Protein AF-A0A365XXY4-F1 (afdb_monomer)

Organism: NCBI:txid2259036

Secondary structure (DSSP, 8-state):
-PPP-----PPPPPPPHHHHHHHHHTTPBPP-PPPSSSPPHHHHHHHHHHHTT-EEEEEEE-SS-EEEEEE-TTS-EEEEEE-TT--EEEEEEEE-GGGS-HHHHHHHHHH-SSGGG-EEEEEEE-TT--BPEEETTEEE-SS-EEEEEEE-TTS-EEEEEEETT--EEEEEE--

Solvent-accessible surface area (backbone atoms only — not comparable to full-atom values): 10151 Å² total; per-residue (Å²): 136,86,85,84,82,83,81,81,78,79,77,80,79,71,82,49,74,68,53,56,50,54,59,50,62,75,67,55,43,77,80,48,70,44,82,81,77,70,64,53,69,60,36,56,51,46,45,46,73,77,45,70,69,52,42,82,75,42,77,48,51,53,64,52,33,38,33,40,38,28,27,42,82,86,72,44,61,35,34,40,35,17,41,74,83,35,46,62,38,30,35,38,30,80,49,51,68,84,74,46,35,71,62,28,43,57,50,48,63,74,69,32,90,57,58,89,77,32,53,26,38,35,37,46,56,32,88,90,43,56,56,50,46,73,59,88,87,44,76,47,76,85,58,51,32,36,38,39,40,38,42,49,92,88,64,51,50,31,30,32,36,29,40,78,90,19,53,73,41,88,66,43,66,62,128

Foldseek 3Di:
DDDDDDDDDDDDPPDDPVRVLVVLLVVADEQDFADDFDADPLLVVVCCVVQVPWPPWDWGHDRFWTKTWTQGPVRFTKIWTAGNVSDTFWMKGWDALVVADPLLNVVCVVFADWQRPKTKMWIGGDSVDRYWDADLNDTDGDDTWMWTWGAGPVRFTFIWIAHNVGDIDTDGGRD

Nearest PDB structures (foldseek):
  3u1w-assembly2_C  TM=7.656E-01  e=6.057E-06  Parabacteroides distasonis ATCC 850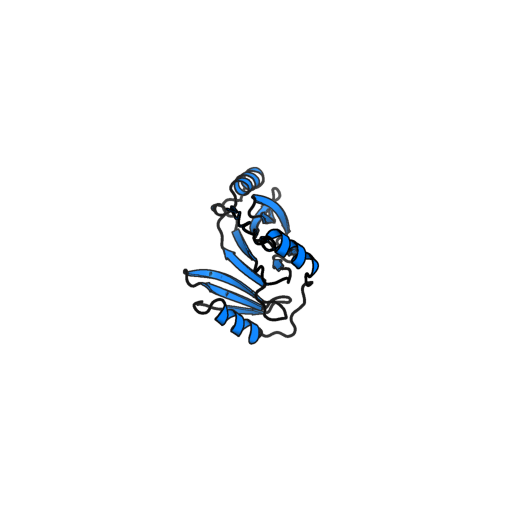3
  4fma-assembly4_D  TM=3.757E-01  e=6.196E+00  Escherichia coli
  8qjd-assembly1_A  TM=2.352E-01  e=9.900E-01  Salmonella bongori N268-08

Sequence (175 aa):
MFIAISAVRAQDPGPTKKEIRKERHAEKKSLRALNGKDVSYQSKQRFAENFGNATDVKWERTAYFDQAAFINKDGKPMTAYYDDQSNLVGTTSPASFTDLPAAAQRNIERHFKNYKDATVVFFDDNEFNQTNMIIYGEEFEDEDNYFVELRDDNGKPIVLRVTLEGEVTYFADIK

pLDDT: mean 87.59, std 15.9, range [36.09, 98.62]

Structure (mmCIF, N/CA/C/O backbone):
data_AF-A0A365XXY4-F1
#
_entry.id   AF-A0A365XXY4-F1
#
loop_
_atom_site.group_PDB
_atom_site.id
_atom_site.type_symbol
_atom_site.label_atom_id
_atom_site.label_alt_id
_atom_site.label_comp_id
_atom_site.label_asym_id
_atom_site.label_entity_id
_atom_site.label_seq_id
_atom_site.pdbx_PDB_ins_code
_atom_site.Cartn_x
_atom_site.Cartn_y
_atom_site.Cartn_z
_atom_site.occupancy
_atom_site.B_iso_or_equiv
_atom_site.auth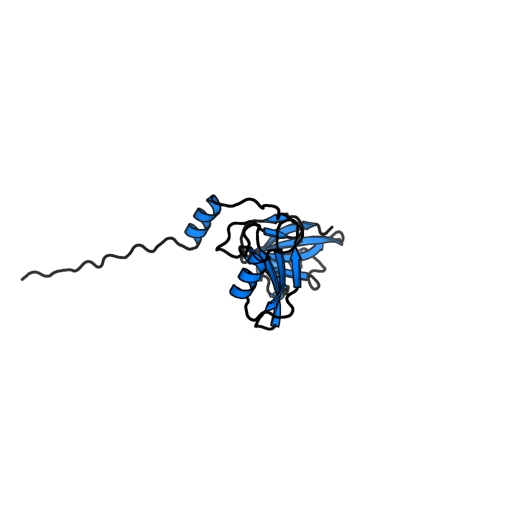_seq_id
_atom_site.auth_comp_id
_atom_site.auth_asym_id
_atom_site.auth_atom_id
_atom_site.pdbx_PDB_model_num
ATOM 1 N N . MET A 1 1 ? -47.335 9.213 -51.896 1.00 45.03 1 MET A N 1
ATOM 2 C CA . MET A 1 1 ? -46.093 9.902 -51.488 1.00 45.03 1 MET A CA 1
ATOM 3 C C . MET A 1 1 ? -45.658 9.259 -50.179 1.00 45.03 1 MET A C 1
ATOM 5 O O . MET A 1 1 ? -46.406 9.340 -49.216 1.00 45.03 1 MET A O 1
ATOM 9 N N . PHE A 1 2 ? -44.588 8.462 -50.199 1.00 36.09 2 PHE A N 1
ATOM 10 C CA . PHE A 1 2 ? -44.196 7.588 -49.085 1.00 36.09 2 PHE A CA 1
ATOM 11 C C . PHE A 1 2 ? -43.462 8.374 -47.989 1.00 36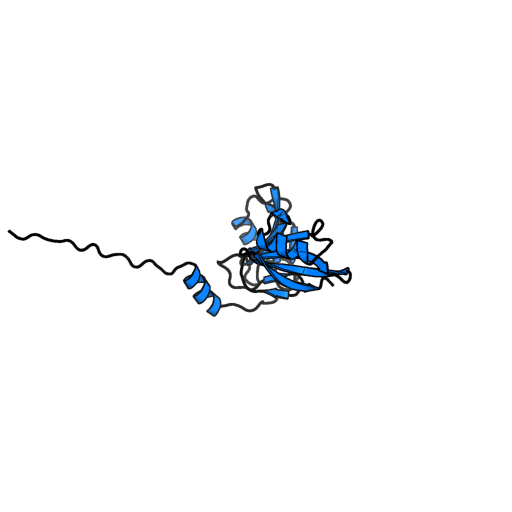.09 2 PHE A C 1
ATOM 13 O O . PHE A 1 2 ? -42.545 9.133 -48.291 1.00 36.09 2 PHE A O 1
ATOM 20 N N . ILE A 1 3 ? -43.860 8.168 -46.731 1.00 37.59 3 ILE A N 1
ATOM 21 C CA . ILE A 1 3 ? -43.140 8.632 -45.538 1.00 37.59 3 ILE A CA 1
ATOM 22 C C . ILE A 1 3 ? -42.121 7.545 -45.180 1.00 37.59 3 ILE A C 1
ATOM 24 O O . ILE A 1 3 ? -42.506 6.413 -44.896 1.00 37.59 3 ILE A O 1
ATOM 28 N N . ALA A 1 4 ? -40.831 7.876 -45.214 1.00 40.72 4 ALA A N 1
ATOM 29 C CA . ALA A 1 4 ? -39.767 7.008 -44.723 1.00 40.72 4 ALA A CA 1
ATOM 30 C C . ALA A 1 4 ? -39.506 7.311 -43.239 1.00 40.72 4 ALA A C 1
ATOM 32 O O . ALA A 1 4 ? -39.167 8.439 -42.887 1.00 40.72 4 ALA A O 1
ATOM 33 N N . ILE A 1 5 ? -39.662 6.305 -42.377 1.00 43.75 5 ILE A N 1
ATOM 34 C CA . ILE A 1 5 ? -39.224 6.345 -40.977 1.00 43.75 5 ILE A CA 1
ATOM 35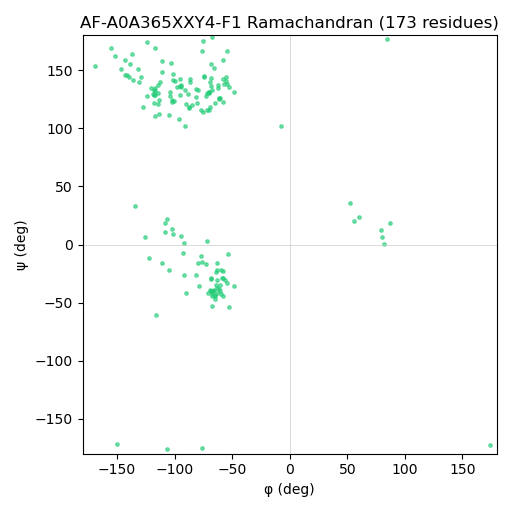 C C . ILE A 1 5 ? -37.853 5.668 -40.928 1.00 43.75 5 ILE A C 1
ATOM 37 O O . ILE A 1 5 ? -37.748 4.453 -41.087 1.00 43.75 5 ILE A O 1
ATOM 41 N N . SER A 1 6 ? -36.798 6.457 -40.738 1.00 44.34 6 SER A N 1
ATOM 42 C CA . SER A 1 6 ? -35.449 5.943 -40.496 1.00 44.34 6 SER A CA 1
ATOM 43 C C . SER A 1 6 ? -35.352 5.428 -39.060 1.00 44.34 6 SER A C 1
ATOM 45 O O . SER A 1 6 ? -35.434 6.206 -38.111 1.00 44.34 6 SER A O 1
ATOM 47 N N . ALA A 1 7 ? -35.168 4.119 -38.895 1.00 45.66 7 ALA A N 1
ATOM 48 C CA . ALA A 1 7 ? -34.851 3.514 -37.608 1.00 45.66 7 ALA A CA 1
ATOM 49 C C . ALA A 1 7 ? -33.366 3.743 -37.278 1.00 45.66 7 ALA A C 1
ATOM 51 O O . ALA A 1 7 ? -32.478 3.246 -37.972 1.00 45.66 7 ALA A O 1
ATOM 52 N N . VAL A 1 8 ? -33.098 4.494 -36.209 1.00 47.00 8 VAL A N 1
ATOM 53 C CA . VAL A 1 8 ? -31.772 4.586 -35.587 1.00 47.00 8 VAL A CA 1
ATOM 54 C C . VAL A 1 8 ? -31.482 3.246 -34.908 1.00 47.00 8 VAL A C 1
ATOM 56 O O . VAL A 1 8 ? -32.188 2.852 -33.982 1.00 47.00 8 VAL A O 1
ATOM 59 N N . ARG A 1 9 ? -30.457 2.524 -35.372 1.00 50.56 9 ARG A N 1
ATOM 60 C CA . ARG A 1 9 ? -29.911 1.362 -34.655 1.00 50.56 9 ARG A CA 1
ATOM 61 C C . ARG A 1 9 ? -29.147 1.871 -33.433 1.00 50.56 9 ARG A C 1
ATOM 63 O O . ARG A 1 9 ? -28.142 2.559 -33.591 1.00 50.56 9 ARG A O 1
ATOM 70 N N . ALA A 1 10 ? -29.621 1.526 -32.239 1.00 51.38 10 ALA A N 1
ATOM 71 C CA . ALA A 1 10 ? -28.839 1.649 -31.017 1.00 51.38 10 ALA A CA 1
ATOM 72 C C . ALA A 1 10 ? -27.586 0.765 -31.144 1.00 51.38 10 ALA A C 1
ATOM 74 O O . ALA A 1 10 ? -27.692 -0.413 -31.488 1.00 51.38 10 ALA A O 1
ATOM 75 N N . GLN A 1 11 ? -26.409 1.354 -30.936 1.00 52.03 11 GLN A N 1
ATOM 76 C CA . GLN A 1 11 ? -25.168 0.604 -30.768 1.00 52.03 11 GLN A CA 1
ATOM 77 C C . GLN A 1 11 ? -25.224 -0.109 -29.417 1.00 52.03 11 GLN A C 1
ATOM 79 O O . GLN A 1 11 ? -25.573 0.513 -28.413 1.00 52.03 11 GLN A O 1
ATOM 84 N N . ASP A 1 12 ? -24.905 -1.401 -29.418 1.00 52.62 12 ASP A N 1
ATOM 85 C CA . ASP A 1 12 ? -24.780 -2.202 -28.203 1.00 52.62 12 ASP A CA 1
ATOM 86 C C . ASP A 1 12 ? -23.724 -1.550 -27.292 1.00 52.62 12 ASP A C 1
ATOM 88 O O . ASP A 1 12 ? -22.595 -1.325 -27.751 1.00 52.62 12 ASP A O 1
ATOM 92 N N . PRO A 1 13 ? -24.052 -1.179 -26.042 1.00 54.72 13 PRO A N 1
ATOM 93 C CA . PRO A 1 13 ? -23.040 -0.713 -25.113 1.00 54.72 13 PRO A CA 1
ATOM 94 C C . PRO A 1 13 ? -22.097 -1.886 -24.839 1.00 54.72 13 PRO A C 1
ATOM 96 O O . PRO A 1 13 ? -22.531 -2.956 -24.421 1.00 54.72 13 PRO A O 1
ATOM 99 N N . GLY A 1 14 ? -20.806 -1.696 -25.118 1.00 57.41 14 GLY A N 1
ATOM 100 C CA . GLY A 1 14 ? -19.780 -2.688 -24.801 1.00 57.41 14 GLY A CA 1
ATOM 101 C C . GLY A 1 14 ? -19.803 -3.098 -23.319 1.00 57.41 14 GLY A C 1
ATOM 102 O O . GLY A 1 14 ? -20.438 -2.429 -22.498 1.00 57.41 14 GLY A O 1
ATOM 103 N N . PRO A 1 15 ? -19.100 -4.185 -22.962 1.00 60.47 15 PRO A N 1
ATOM 104 C CA . PRO A 1 15 ? -19.163 -4.769 -21.627 1.00 60.47 15 PRO A CA 1
ATOM 105 C C . PRO A 1 15 ? -18.841 -3.739 -20.540 1.00 60.47 15 PRO A C 1
ATOM 107 O O . PRO A 1 15 ? -17.930 -2.914 -20.669 1.00 60.47 15 PRO A O 1
ATOM 110 N N . THR A 1 16 ? -19.604 -3.775 -19.452 1.00 67.88 16 THR A N 1
ATOM 111 C CA . THR A 1 16 ? -19.430 -2.852 -18.326 1.00 67.88 16 THR A CA 1
ATOM 112 C C . THR A 1 16 ? -18.116 -3.131 -17.589 1.00 67.88 16 THR A C 1
ATOM 114 O O . THR A 1 16 ? -17.636 -4.262 -17.565 1.00 67.88 16 THR A O 1
ATOM 117 N N . LYS A 1 17 ? -17.545 -2.136 -16.888 1.00 61.97 17 LYS A N 1
ATOM 118 C CA . LYS A 1 17 ? -16.345 -2.336 -16.038 1.00 61.97 17 LYS A CA 1
ATOM 119 C C . LYS A 1 17 ? -16.473 -3.549 -15.104 1.00 61.97 17 LYS A C 1
ATOM 121 O O . LYS A 1 17 ? -15.491 -4.247 -14.871 1.00 61.97 17 LYS A O 1
ATOM 126 N N . LYS A 1 18 ? -17.682 -3.807 -14.593 1.00 60.53 18 LYS A N 1
ATOM 127 C CA . LYS A 1 18 ? -17.985 -4.935 -13.706 1.00 60.53 18 LYS A CA 1
ATOM 128 C C . LYS A 1 18 ? -17.920 -6.284 -14.431 1.00 60.53 18 LYS A C 1
ATOM 130 O O . LYS A 1 18 ? -17.405 -7.243 -13.868 1.00 60.53 18 LYS A O 1
ATOM 135 N N . GLU A 1 19 ? -18.395 -6.357 -15.671 1.00 62.38 19 GLU A N 1
ATOM 136 C CA . GLU A 1 19 ? -18.319 -7.566 -16.504 1.00 62.38 19 GLU A CA 1
ATOM 137 C C . GLU A 1 19 ? -16.884 -7.842 -16.959 1.00 62.38 19 GLU A C 1
ATOM 139 O O . GLU A 1 19 ? -16.412 -8.964 -16.810 1.00 62.38 19 GLU A O 1
ATOM 144 N N . ILE A 1 20 ? -16.141 -6.804 -17.358 1.00 62.47 20 ILE A N 1
ATOM 145 C CA . ILE A 1 20 ? -14.715 -6.922 -17.702 1.00 62.47 20 ILE A CA 1
ATOM 146 C C . ILE A 1 20 ? -13.891 -7.350 -16.469 1.00 62.47 20 ILE A C 1
ATOM 148 O O . ILE A 1 20 ? -12.945 -8.126 -16.588 1.00 62.47 20 ILE A O 1
ATOM 152 N N . ARG A 1 21 ? -14.223 -6.871 -15.258 1.00 62.12 21 ARG A N 1
ATOM 153 C CA . ARG A 1 21 ? -13.603 -7.353 -14.005 1.00 62.12 21 ARG A CA 1
ATOM 154 C C . ARG A 1 21 ? -13.938 -8.827 -13.741 1.00 62.12 21 ARG A C 1
ATOM 156 O O . ARG A 1 21 ? -13.038 -9.594 -13.426 1.00 62.12 21 ARG A O 1
ATOM 163 N N . LYS A 1 22 ? -15.195 -9.245 -13.927 1.00 58.94 22 LYS A N 1
ATOM 164 C CA . LYS A 1 22 ? -15.638 -10.629 -13.686 1.00 58.94 22 LYS A CA 1
ATOM 165 C C . LYS A 1 22 ? -15.026 -11.641 -14.661 1.00 58.94 22 LYS A C 1
ATOM 167 O O . LYS A 1 22 ? -14.662 -12.730 -14.237 1.00 58.94 22 LYS A O 1
ATOM 172 N N . GLU A 1 23 ? -14.907 -11.302 -15.942 1.00 59.62 23 GLU A N 1
ATOM 173 C CA . GLU A 1 23 ? -14.259 -12.177 -16.931 1.00 59.62 23 GLU A CA 1
ATOM 174 C C . GLU A 1 23 ? -12.752 -12.296 -16.674 1.00 59.62 23 GLU A C 1
ATOM 176 O O . GLU A 1 23 ? -12.215 -13.399 -16.702 1.00 59.62 23 GLU A O 1
ATOM 181 N N . ARG A 1 24 ? -12.078 -11.197 -16.307 1.00 59.72 24 ARG A N 1
ATOM 182 C CA . ARG A 1 24 ? -10.652 -11.223 -15.931 1.00 59.72 24 ARG A CA 1
ATOM 183 C C . ARG A 1 24 ? -10.384 -11.954 -14.616 1.00 59.72 24 ARG A C 1
ATOM 185 O O . ARG A 1 24 ? -9.327 -12.560 -14.481 1.00 59.72 24 ARG A O 1
ATOM 192 N N . HIS A 1 25 ? -11.344 -11.954 -13.687 1.00 57.75 25 HIS A N 1
ATOM 193 C CA . HIS A 1 25 ? -11.281 -12.735 -12.445 1.00 57.75 25 HIS A CA 1
ATOM 194 C C . HIS A 1 25 ? -11.144 -14.246 -12.720 1.00 57.75 25 HIS A C 1
ATOM 196 O O . HIS A 1 25 ? -10.493 -14.955 -11.960 1.00 57.75 25 HIS A O 1
ATOM 202 N N . ALA A 1 26 ? -11.659 -14.735 -13.855 1.00 56.22 26 ALA A N 1
ATOM 203 C CA . ALA A 1 26 ? -11.533 -16.139 -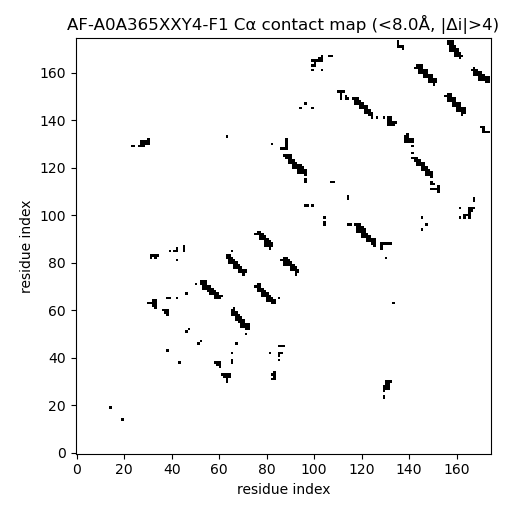14.247 1.00 56.22 26 ALA A CA 1
ATOM 204 C C . ALA A 1 26 ? -10.139 -16.527 -14.794 1.00 56.22 26 ALA A C 1
ATOM 206 O O . ALA A 1 26 ? -9.836 -17.716 -14.870 1.00 56.22 26 ALA A O 1
ATOM 207 N N . GLU A 1 27 ? -9.285 -15.559 -15.150 1.00 57.75 27 GLU A N 1
ATOM 208 C CA . GLU A 1 27 ? -7.948 -15.778 -15.738 1.00 57.75 27 GLU A CA 1
ATOM 209 C C . GLU A 1 27 ? -6.793 -15.439 -14.773 1.00 57.75 27 GLU A C 1
ATOM 211 O O . GLU A 1 27 ? -5.650 -15.247 -15.193 1.00 57.75 27 GLU A O 1
ATOM 216 N N . LYS A 1 28 ? -7.079 -15.361 -13.468 1.00 66.12 28 LYS A N 1
ATOM 217 C CA . LYS A 1 28 ? -6.122 -14.937 -12.437 1.00 66.12 28 LYS A CA 1
ATOM 218 C C . LYS A 1 28 ? -4.862 -15.795 -12.374 1.00 66.12 28 LYS A C 1
ATOM 220 O O . LYS A 1 28 ? -4.899 -17.024 -12.497 1.00 66.12 28 LYS A O 1
ATOM 225 N N . LYS A 1 29 ? -3.731 -15.133 -12.117 1.00 68.56 29 LYS A N 1
ATOM 226 C CA . LYS A 1 29 ? -2.432 -15.783 -11.935 1.00 68.56 29 LYS A CA 1
ATOM 227 C C . LYS A 1 29 ? -2.097 -15.844 -10.451 1.00 68.56 29 LYS A C 1
ATOM 229 O O . LYS A 1 29 ? -2.019 -14.822 -9.781 1.00 68.56 29 LYS A O 1
ATOM 234 N N . SER A 1 30 ? -1.840 -17.055 -9.962 1.00 69.88 30 SER A N 1
ATOM 235 C CA . SER A 1 30 ? -1.260 -17.271 -8.634 1.00 69.88 30 SER A CA 1
ATOM 236 C C . SER A 1 30 ? 0.059 -16.509 -8.489 1.00 69.88 30 SER A C 1
ATOM 238 O O . SER A 1 30 ? 0.847 -16.496 -9.443 1.00 69.88 30 SER A O 1
ATOM 240 N N . LEU A 1 31 ? 0.340 -15.986 -7.292 1.00 83.31 31 LEU A N 1
ATOM 241 C CA . LEU A 1 31 ? 1.631 -15.386 -6.951 1.00 83.31 31 LEU A CA 1
ATOM 242 C C . LEU A 1 31 ? 2.805 -16.289 -7.356 1.00 83.31 31 LEU A C 1
ATOM 244 O O . LEU A 1 31 ? 2.837 -17.488 -7.064 1.00 83.31 31 LEU A O 1
ATOM 248 N N . ARG A 1 32 ? 3.794 -15.699 -8.031 1.00 87.44 32 ARG A N 1
ATOM 249 C CA . ARG A 1 32 ? 5.028 -16.373 -8.446 1.00 87.44 32 ARG A CA 1
ATOM 250 C C . ARG A 1 32 ? 6.218 -15.726 -7.767 1.00 87.44 32 ARG A C 1
ATOM 252 O O . ARG A 1 32 ? 6.333 -14.507 -7.727 1.00 87.44 32 ARG A O 1
ATOM 259 N N . ALA A 1 33 ? 7.112 -16.555 -7.241 1.00 90.69 33 ALA A N 1
ATOM 260 C CA . ALA A 1 33 ? 8.339 -16.061 -6.640 1.00 90.69 33 ALA A CA 1
ATOM 261 C C . ALA A 1 33 ? 9.279 -15.488 -7.711 1.00 90.69 33 ALA A C 1
ATOM 263 O O . ALA A 1 33 ? 9.445 -16.073 -8.787 1.00 90.69 33 ALA A O 1
ATOM 264 N N . LEU A 1 34 ? 9.936 -14.373 -7.396 1.00 91.88 34 LEU A N 1
ATOM 265 C CA . LEU A 1 34 ? 10.975 -13.803 -8.245 1.00 91.88 34 LEU A CA 1
ATOM 266 C C . LEU A 1 34 ? 12.250 -14.635 -8.127 1.00 91.88 34 LEU A C 1
ATOM 268 O O . LEU A 1 34 ? 12.620 -15.125 -7.059 1.00 91.88 34 LEU A O 1
ATOM 272 N N . ASN A 1 35 ? 12.967 -14.743 -9.242 1.00 87.75 35 ASN A N 1
ATOM 273 C CA . ASN A 1 35 ? 14.260 -15.410 -9.289 1.00 87.75 35 ASN A CA 1
ATOM 274 C C . ASN A 1 35 ? 15.404 -14.401 -9.129 1.00 87.75 35 ASN A C 1
ATOM 276 O O . ASN A 1 35 ? 15.424 -13.353 -9.774 1.00 87.75 35 ASN A O 1
ATOM 280 N N . GLY A 1 36 ? 16.412 -14.756 -8.329 1.00 90.31 36 GLY A N 1
ATOM 281 C CA . GLY A 1 36 ? 17.602 -13.928 -8.102 1.00 90.31 36 GLY A CA 1
ATOM 282 C C . GLY A 1 36 ? 17.421 -12.870 -7.009 1.00 90.31 36 GLY A C 1
ATOM 283 O O . GLY A 1 36 ? 16.356 -12.746 -6.416 1.00 90.31 36 GLY A O 1
ATOM 284 N N . LYS A 1 37 ? 18.493 -12.123 -6.718 1.00 89.88 37 LYS A N 1
ATOM 285 C CA . LYS A 1 37 ? 18.545 -11.178 -5.584 1.00 89.88 37 LYS A CA 1
ATOM 286 C C . LYS A 1 37 ? 18.426 -9.709 -5.985 1.00 89.88 37 LYS A C 1
ATOM 288 O O . LYS A 1 37 ? 18.048 -8.891 -5.157 1.00 89.88 37 LYS A O 1
ATOM 293 N N . ASP A 1 38 ? 18.733 -9.384 -7.236 1.00 95.19 38 ASP A N 1
ATOM 294 C CA . ASP A 1 38 ? 18.804 -8.003 -7.708 1.00 95.19 38 ASP A CA 1
ATOM 295 C C . ASP A 1 38 ? 17.523 -7.595 -8.419 1.00 95.19 38 ASP A C 1
ATOM 297 O O . ASP A 1 38 ? 17.049 -8.321 -9.284 1.00 95.19 38 ASP A O 1
ATOM 301 N N . VAL A 1 39 ? 17.015 -6.401 -8.123 1.00 96.31 39 VAL A N 1
ATOM 302 C CA . VAL A 1 39 ? 15.841 -5.830 -8.798 1.00 96.31 39 VAL A CA 1
ATOM 303 C C . VAL A 1 39 ? 16.004 -5.830 -10.319 1.00 96.31 39 VAL A C 1
ATOM 305 O O . VAL A 1 39 ? 17.041 -5.415 -10.849 1.00 96.31 39 VAL A O 1
ATOM 308 N N . SER A 1 40 ? 14.942 -6.238 -11.017 1.00 97.19 40 SER A N 1
ATOM 309 C CA . SER A 1 40 ? 14.904 -6.385 -12.468 1.00 97.19 40 SER A CA 1
ATOM 310 C C . SER A 1 40 ? 15.134 -5.042 -13.154 1.00 97.19 40 SER A C 1
ATOM 312 O O . SER A 1 40 ? 14.565 -4.013 -12.777 1.00 97.19 40 SER A O 1
ATOM 314 N N . TYR A 1 41 ? 15.948 -5.047 -14.209 1.00 97.44 41 TYR A N 1
ATOM 315 C CA . TYR A 1 41 ? 16.124 -3.868 -15.052 1.00 97.44 41 TYR A CA 1
ATOM 316 C C . TYR A 1 41 ? 14.797 -3.457 -15.706 1.00 97.44 41 TYR A C 1
ATOM 318 O O . TYR A 1 41 ? 14.479 -2.272 -15.770 1.00 97.44 41 TYR A O 1
ATOM 326 N N . GLN A 1 42 ? 13.989 -4.437 -16.110 1.00 98.00 42 GLN A N 1
ATOM 327 C CA . GLN A 1 42 ? 12.681 -4.230 -16.715 1.00 98.00 42 GLN A CA 1
ATOM 328 C C . GLN A 1 42 ? 11.716 -3.552 -15.734 1.00 98.00 42 GLN A C 1
ATOM 330 O O . GLN A 1 42 ? 11.050 -2.597 -16.124 1.00 98.00 42 GLN A O 1
ATOM 335 N N . SER A 1 43 ? 11.707 -3.946 -14.454 1.00 98.06 43 SER A N 1
ATOM 336 C CA . SER A 1 43 ? 10.899 -3.275 -13.418 1.00 98.06 43 SER A CA 1
ATOM 337 C C . SER A 1 43 ? 11.296 -1.801 -13.273 1.00 98.06 43 SER A C 1
ATOM 339 O O . SER A 1 43 ? 10.436 -0.928 -13.187 1.00 98.06 43 SER A O 1
ATOM 341 N N . LYS A 1 44 ? 12.599 -1.486 -13.342 1.00 98.00 44 LYS A N 1
ATOM 342 C CA . LYS A 1 44 ? 13.088 -0.094 -13.311 1.00 98.00 44 LYS A CA 1
ATOM 343 C C . LYS A 1 44 ? 12.660 0.712 -14.540 1.00 98.00 44 LYS A C 1
ATOM 345 O O . LYS A 1 44 ? 12.321 1.885 -14.400 1.00 98.00 44 LYS A O 1
ATOM 350 N N . GLN A 1 45 ? 12.666 0.105 -15.729 1.00 97.94 45 GLN A N 1
ATOM 351 C CA . GLN A 1 45 ? 12.179 0.757 -16.949 1.00 97.94 45 GLN A CA 1
ATOM 352 C C . GLN A 1 45 ? 10.676 1.037 -16.869 1.00 97.94 45 GLN A C 1
ATOM 354 O O . GLN A 1 45 ? 10.258 2.165 -17.113 1.00 97.94 45 GLN A O 1
ATOM 359 N N . ARG A 1 46 ? 9.882 0.046 -16.447 1.00 97.62 46 ARG A N 1
ATOM 360 C CA . ARG A 1 46 ? 8.434 0.196 -16.248 1.00 97.62 46 ARG A CA 1
ATOM 361 C C . ARG A 1 46 ? 8.110 1.276 -15.229 1.00 97.62 46 ARG A C 1
ATOM 363 O O . ARG A 1 46 ? 7.283 2.137 -15.499 1.00 97.62 46 ARG A O 1
ATOM 370 N N . PHE A 1 47 ? 8.850 1.323 -14.129 1.00 98.19 47 PHE A N 1
ATOM 371 C CA . PHE A 1 47 ? 8.727 2.406 -13.164 1.00 98.19 47 PHE A CA 1
ATOM 372 C C . PHE A 1 47 ? 8.980 3.784 -13.772 1.00 98.19 47 PHE A C 1
ATOM 374 O O . PHE A 1 47 ? 8.208 4.702 -13.516 1.00 98.19 47 PHE A O 1
ATOM 381 N N . ALA A 1 48 ? 10.018 3.948 -14.594 1.00 96.81 48 ALA A N 1
ATOM 382 C CA . ALA A 1 48 ? 10.276 5.225 -15.256 1.00 96.81 48 ALA A CA 1
ATOM 383 C C .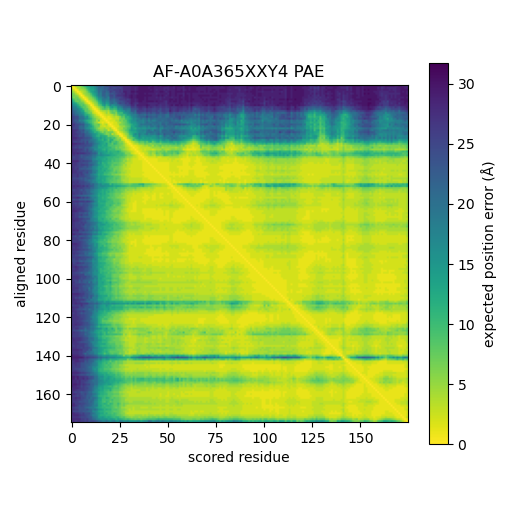 ALA A 1 48 ? 9.150 5.611 -16.237 1.00 96.81 48 ALA A C 1
ATOM 385 O O . ALA A 1 48 ? 8.818 6.789 -16.350 1.00 96.81 48 ALA A O 1
ATOM 386 N N . GLU A 1 49 ? 8.531 4.634 -16.907 1.00 96.19 49 GLU A N 1
ATOM 387 C CA . GLU A 1 49 ? 7.353 4.851 -17.759 1.00 96.19 49 GLU A CA 1
ATOM 388 C C . GLU A 1 49 ? 6.115 5.253 -16.940 1.00 96.19 49 GLU A C 1
ATOM 390 O O . GLU A 1 49 ? 5.381 6.160 -17.329 1.00 96.19 49 GLU A O 1
ATOM 395 N N . ASN A 1 50 ? 5.884 4.598 -15.799 1.00 95.31 50 ASN A N 1
ATOM 396 C CA . ASN A 1 50 ? 4.705 4.817 -14.961 1.00 95.31 50 ASN A CA 1
ATOM 397 C C . ASN A 1 50 ? 4.814 6.086 -14.096 1.00 95.31 50 ASN A C 1
ATOM 399 O O . ASN A 1 50 ? 3.822 6.783 -13.886 1.00 95.31 50 ASN A O 1
ATOM 403 N N . PHE A 1 51 ? 6.017 6.407 -13.616 1.00 96.12 51 PHE A N 1
ATOM 404 C CA . PHE A 1 51 ? 6.263 7.402 -12.569 1.00 96.12 51 PHE A CA 1
ATOM 405 C C . PHE A 1 51 ? 7.431 8.344 -12.901 1.00 96.12 51 PHE A C 1
ATOM 407 O O . PHE A 1 51 ? 8.121 8.793 -11.995 1.00 96.12 51 PHE A O 1
ATOM 414 N N . GLY A 1 52 ? 7.670 8.680 -14.174 1.00 89.94 52 GLY A N 1
ATOM 415 C CA . GLY A 1 52 ? 8.885 9.367 -14.663 1.00 89.94 52 GLY A CA 1
ATOM 416 C C . GLY A 1 52 ? 9.323 10.689 -13.999 1.00 89.94 52 GLY A C 1
ATOM 417 O O . GLY A 1 52 ? 10.428 11.146 -14.269 1.00 89.94 52 GLY A O 1
ATOM 418 N N . ASN A 1 53 ? 8.514 11.281 -13.112 1.00 91.00 53 ASN A N 1
ATOM 419 C CA . ASN A 1 53 ? 8.860 12.460 -12.299 1.00 91.00 53 ASN A CA 1
ATOM 420 C C . ASN A 1 53 ? 9.082 12.140 -10.805 1.00 91.00 53 ASN A C 1
ATOM 422 O O . ASN A 1 53 ? 9.124 13.054 -9.984 1.00 91.00 53 ASN A O 1
ATOM 426 N N . ALA A 1 54 ? 9.160 10.864 -10.432 1.00 96.56 54 ALA A N 1
ATOM 427 C CA . ALA A 1 54 ? 9.389 10.437 -9.061 1.00 96.56 54 ALA A CA 1
ATOM 428 C C . ALA A 1 54 ? 10.802 10.788 -8.577 1.00 96.56 54 ALA A C 1
ATOM 430 O O . ALA A 1 54 ? 11.779 10.673 -9.321 1.00 96.56 54 ALA A O 1
ATOM 431 N N . THR A 1 55 ? 10.915 11.156 -7.303 1.00 97.06 55 THR A N 1
ATOM 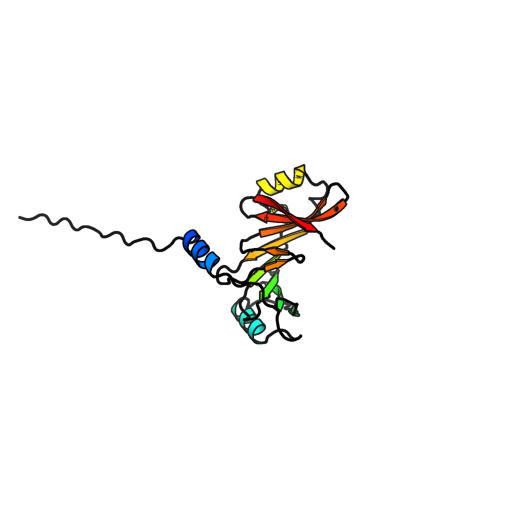432 C CA . THR A 1 55 ? 12.195 11.420 -6.632 1.00 97.06 55 THR A CA 1
ATOM 433 C C . THR A 1 55 ? 12.423 10.437 -5.487 1.00 97.06 55 THR A C 1
ATOM 435 O O . THR A 1 55 ? 11.529 9.677 -5.113 1.00 97.06 55 THR A O 1
ATOM 438 N N . ASP A 1 56 ? 13.644 10.423 -4.946 1.00 97.50 56 ASP A N 1
ATOM 439 C CA . ASP A 1 56 ? 14.042 9.595 -3.796 1.00 97.50 56 ASP A CA 1
ATOM 440 C C . ASP A 1 56 ? 13.729 8.099 -3.946 1.00 97.50 56 ASP A C 1
ATOM 442 O O . ASP A 1 56 ? 13.396 7.411 -2.981 1.00 97.50 56 ASP A O 1
ATOM 446 N N . VAL A 1 57 ? 13.857 7.591 -5.175 1.00 98.19 57 VAL A N 1
ATOM 447 C CA . VAL A 1 57 ? 13.518 6.211 -5.517 1.00 98.19 57 VAL A CA 1
ATOM 448 C C . VAL A 1 57 ? 14.509 5.241 -4.874 1.00 98.19 57 VAL A C 1
ATOM 450 O O . VAL A 1 57 ? 15.703 5.239 -5.188 1.00 98.19 57 VAL A O 1
ATOM 453 N N . LYS A 1 58 ? 14.001 4.374 -4.002 1.00 98.44 58 LYS A N 1
ATOM 454 C CA . LYS A 1 58 ? 14.726 3.284 -3.349 1.00 98.44 58 LYS A CA 1
ATOM 455 C C . LYS A 1 58 ? 14.111 1.962 -3.767 1.00 98.44 58 LYS A C 1
ATOM 457 O O . LYS A 1 58 ? 12.897 1.800 -3.737 1.00 98.44 58 LYS A O 1
ATOM 462 N N . TRP A 1 59 ? 14.968 1.029 -4.150 1.00 98.38 59 TRP A N 1
ATOM 463 C CA . TRP A 1 59 ? 14.562 -0.255 -4.696 1.00 98.38 59 TRP A CA 1
ATOM 464 C C . TRP A 1 59 ? 14.913 -1.392 -3.750 1.00 98.38 59 TRP A C 1
ATOM 466 O O . TRP A 1 59 ? 16.016 -1.428 -3.207 1.00 98.38 59 TRP A O 1
ATOM 476 N N . GLU A 1 60 ? 14.005 -2.350 -3.641 1.00 97.62 60 GLU A N 1
ATOM 477 C CA . GLU A 1 60 ? 14.201 -3.603 -2.923 1.00 97.62 60 GLU A CA 1
ATOM 478 C C . GLU A 1 60 ? 13.581 -4.751 -3.723 1.00 97.62 60 GLU A C 1
ATOM 480 O O . GLU A 1 60 ? 12.550 -4.583 -4.372 1.00 97.62 60 GLU A O 1
ATOM 485 N N . ARG A 1 61 ? 14.214 -5.926 -3.690 1.00 97.38 61 ARG A N 1
ATOM 486 C CA . ARG A 1 61 ? 13.606 -7.168 -4.170 1.00 97.38 61 ARG A CA 1
ATOM 487 C C . ARG A 1 61 ? 13.178 -8.004 -2.976 1.00 97.38 61 ARG A C 1
ATOM 489 O O . ARG A 1 61 ? 13.995 -8.321 -2.115 1.00 97.38 61 ARG A O 1
ATOM 496 N N . THR A 1 62 ? 11.922 -8.424 -2.986 1.00 95.06 62 THR A N 1
ATOM 497 C CA . THR A 1 62 ? 11.360 -9.386 -2.034 1.00 95.06 62 THR A CA 1
ATOM 498 C C . THR A 1 62 ? 11.143 -10.743 -2.707 1.00 95.06 62 THR A C 1
ATOM 500 O O . THR A 1 62 ? 11.496 -10.935 -3.870 1.00 95.06 62 THR A O 1
ATOM 503 N N . ALA A 1 63 ? 10.554 -11.701 -1.985 1.00 94.31 63 ALA A N 1
ATOM 504 C CA . ALA A 1 63 ? 10.239 -13.015 -2.541 1.00 94.31 63 ALA A CA 1
ATOM 505 C C . ALA A 1 63 ? 9.277 -12.944 -3.741 1.00 94.31 63 ALA A C 1
ATOM 507 O O . ALA A 1 63 ? 9.421 -13.739 -4.664 1.00 94.31 63 ALA A O 1
ATOM 508 N N . TYR A 1 64 ? 8.329 -12.001 -3.734 1.00 95.06 64 TYR A N 1
ATOM 509 C CA . TYR A 1 64 ? 7.224 -11.952 -4.701 1.00 95.06 64 TYR A CA 1
ATOM 510 C C . TYR A 1 64 ? 7.138 -10.658 -5.502 1.00 95.06 64 TYR A C 1
ATOM 512 O O . TYR A 1 64 ? 6.434 -10.636 -6.504 1.00 95.06 64 TYR A O 1
ATOM 520 N N . PHE A 1 65 ? 7.881 -9.615 -5.116 1.00 97.06 65 PHE A N 1
ATOM 521 C CA . PHE A 1 65 ? 7.845 -8.338 -5.824 1.00 97.06 65 PHE A CA 1
ATOM 522 C C . PHE A 1 65 ? 9.201 -7.648 -5.891 1.00 97.06 65 PHE A C 1
ATOM 524 O O . PHE A 1 65 ? 9.964 -7.653 -4.918 1.00 97.06 65 PHE A O 1
ATOM 531 N N . ASP A 1 66 ? 9.434 -6.958 -7.004 1.00 98.44 66 ASP A N 1
ATOM 532 C CA . ASP A 1 66 ? 10.325 -5.803 -7.034 1.00 98.44 66 ASP A CA 1
ATOM 533 C C . ASP A 1 66 ? 9.551 -4.587 -6.521 1.00 98.44 66 ASP A C 1
ATOM 535 O O . ASP A 1 66 ? 8.467 -4.283 -7.016 1.00 98.44 66 ASP A O 1
ATOM 539 N N . GLN A 1 67 ? 10.100 -3.890 -5.531 1.00 98.25 67 GLN A N 1
ATOM 540 C CA . GLN A 1 67 ? 9.448 -2.773 -4.858 1.00 98.25 67 GLN A CA 1
ATOM 541 C C . GLN A 1 67 ? 10.239 -1.487 -5.060 1.00 98.25 67 GLN A C 1
ATOM 543 O O . GLN A 1 67 ? 11.458 -1.463 -4.871 1.00 98.25 67 GLN A O 1
ATOM 548 N N . ALA A 1 68 ? 9.538 -0.414 -5.415 1.00 98.50 68 ALA A N 1
ATOM 549 C CA . ALA A 1 68 ? 10.098 0.929 -5.494 1.00 98.50 68 ALA A CA 1
ATOM 550 C C . ALA A 1 68 ? 9.398 1.829 -4.484 1.00 98.50 68 ALA A C 1
ATOM 552 O O . ALA A 1 68 ? 8.234 2.155 -4.690 1.00 98.50 68 ALA A O 1
ATOM 553 N N . ALA A 1 69 ? 10.099 2.253 -3.436 1.00 98.62 69 ALA A N 1
ATOM 554 C CA . ALA A 1 69 ? 9.652 3.315 -2.539 1.00 98.62 69 ALA A CA 1
ATOM 555 C C . ALA A 1 69 ? 10.129 4.669 -3.084 1.00 98.62 69 ALA A C 1
ATOM 557 O O . ALA A 1 69 ? 11.306 4.811 -3.413 1.00 98.62 69 ALA A O 1
ATOM 558 N N . PHE A 1 70 ? 9.244 5.653 -3.215 1.00 98.62 70 PHE A N 1
ATOM 559 C CA . PHE A 1 70 ? 9.547 6.930 -3.872 1.00 98.62 70 PHE A CA 1
ATOM 560 C C . PHE A 1 70 ? 8.635 8.063 -3.394 1.00 98.62 70 PHE A C 1
ATOM 562 O O . PHE A 1 70 ? 7.625 7.831 -2.733 1.00 98.62 70 PHE A O 1
ATOM 569 N N . ILE A 1 71 ? 8.980 9.295 -3.768 1.00 98.31 71 ILE A N 1
ATOM 570 C CA . ILE A 1 71 ? 8.104 10.463 -3.657 1.00 98.31 71 ILE A CA 1
ATOM 571 C C . ILE A 1 71 ? 7.499 10.743 -5.033 1.00 98.31 71 ILE A C 1
ATOM 573 O O . ILE A 1 71 ? 8.224 10.898 -6.019 1.00 98.31 71 ILE A O 1
ATOM 577 N N . ASN A 1 72 ? 6.169 10.775 -5.121 1.00 96.06 72 ASN A N 1
ATOM 578 C CA . ASN A 1 72 ? 5.466 11.040 -6.372 1.00 96.06 72 ASN A CA 1
ATOM 579 C C . ASN A 1 72 ? 5.526 12.532 -6.764 1.00 96.06 72 ASN A C 1
ATOM 581 O O . ASN A 1 72 ? 5.999 13.381 -6.008 1.00 96.06 72 ASN A O 1
ATOM 585 N N . LYS A 1 73 ? 4.996 12.875 -7.945 1.00 93.56 73 LYS A N 1
ATOM 586 C CA . LYS A 1 73 ? 4.989 14.258 -8.467 1.00 93.56 73 LYS A CA 1
ATOM 587 C C . LYS A 1 73 ? 4.283 15.280 -7.558 1.00 93.56 73 LYS A C 1
ATOM 589 O O . LYS A 1 73 ? 4.553 16.470 -7.669 1.00 93.56 73 LYS A O 1
ATOM 594 N N . ASP A 1 74 ? 3.379 14.816 -6.695 1.00 93.69 74 ASP A N 1
ATOM 595 C CA . ASP A 1 74 ? 2.599 15.636 -5.765 1.00 93.69 74 ASP A CA 1
ATOM 596 C C . ASP A 1 74 ? 3.264 15.710 -4.375 1.00 93.69 74 ASP A C 1
ATOM 598 O O . ASP A 1 74 ? 2.672 16.223 -3.426 1.00 93.69 74 ASP A O 1
ATOM 602 N N . GLY A 1 75 ? 4.487 15.184 -4.229 1.00 95.81 75 GLY A N 1
ATOM 603 C CA . GLY A 1 75 ? 5.239 15.183 -2.975 1.00 95.81 75 GLY A CA 1
ATOM 604 C C . GLY A 1 75 ? 4.810 14.104 -1.978 1.00 95.81 75 GLY A C 1
ATOM 605 O O . GLY A 1 75 ? 5.210 14.164 -0.816 1.00 95.81 75 GLY A O 1
ATOM 606 N N . LYS A 1 76 ? 3.998 13.122 -2.391 1.00 95.75 76 LYS A N 1
ATOM 607 C CA . LYS A 1 76 ? 3.500 12.061 -1.504 1.00 95.75 76 LYS A CA 1
ATOM 608 C C . LYS A 1 76 ? 4.386 10.813 -1.564 1.00 95.75 76 LYS A C 1
ATOM 610 O O . LYS A 1 76 ? 4.724 10.379 -2.669 1.00 95.75 76 LYS A O 1
ATOM 615 N N . PRO A 1 77 ? 4.731 10.205 -0.415 1.00 98.00 77 PRO A N 1
ATOM 616 C CA . PRO A 1 77 ? 5.433 8.928 -0.390 1.00 98.00 77 PRO A CA 1
ATOM 617 C C . PRO A 1 77 ? 4.536 7.791 -0.894 1.00 98.00 77 PRO A C 1
ATOM 619 O O . PRO A 1 77 ? 3.365 7.707 -0.525 1.00 98.00 77 PRO A O 1
ATOM 622 N N . MET A 1 78 ? 5.099 6.916 -1.723 1.00 98.31 78 MET A N 1
ATOM 623 C CA . MET A 1 78 ? 4.426 5.750 -2.297 1.00 98.31 78 MET A CA 1
ATOM 624 C C . MET A 1 78 ? 5.385 4.563 -2.399 1.00 98.31 78 MET A C 1
ATOM 626 O O . MET A 1 78 ? 6.602 4.749 -2.463 1.00 98.31 78 MET A O 1
ATOM 630 N N . THR A 1 79 ? 4.831 3.355 -2.475 1.00 98.50 79 THR A N 1
ATOM 631 C CA . THR A 1 79 ? 5.561 2.149 -2.882 1.00 98.50 79 THR A CA 1
ATOM 632 C C . THR A 1 79 ? 4.857 1.505 -4.067 1.00 98.50 79 THR A C 1
ATOM 634 O O . THR A 1 79 ? 3.659 1.262 -3.996 1.00 98.50 79 THR A O 1
ATOM 637 N N . ALA A 1 80 ? 5.575 1.228 -5.152 1.00 98.31 80 ALA A N 1
ATOM 638 C CA . ALA A 1 80 ? 5.067 0.472 -6.297 1.00 98.31 80 ALA A CA 1
ATOM 639 C C . ALA A 1 80 ? 5.572 -0.973 -6.250 1.00 98.31 80 ALA A C 1
ATOM 641 O O . ALA A 1 80 ? 6.734 -1.198 -5.907 1.00 98.31 80 ALA A O 1
ATOM 642 N N . TYR A 1 81 ? 4.720 -1.924 -6.632 1.00 97.81 81 TYR A N 1
ATOM 643 C CA . TYR A 1 81 ? 5.003 -3.362 -6.591 1.00 97.81 81 TYR A CA 1
ATOM 644 C C . TYR A 1 81 ? 4.961 -3.941 -8.002 1.00 97.81 81 TYR A C 1
ATOM 646 O O . TYR A 1 81 ? 3.987 -3.727 -8.720 1.00 97.81 81 TYR A O 1
ATOM 654 N N . TYR A 1 82 ? 6.000 -4.671 -8.400 1.00 97.31 82 TYR A N 1
ATOM 655 C CA . TYR A 1 82 ? 6.101 -5.298 -9.718 1.00 97.31 82 TYR A CA 1
ATOM 656 C C . TYR A 1 82 ? 6.254 -6.810 -9.590 1.00 97.31 82 TYR A C 1
ATOM 658 O O . TYR A 1 82 ? 7.064 -7.276 -8.786 1.00 97.31 82 TYR A O 1
ATOM 666 N N . ASP A 1 83 ? 5.499 -7.554 -10.394 1.00 95.88 83 ASP A N 1
ATOM 667 C CA . ASP A 1 83 ? 5.495 -9.022 -10.406 1.00 95.88 83 ASP A CA 1
ATOM 668 C C . ASP A 1 83 ? 6.721 -9.642 -11.111 1.00 95.88 83 ASP A C 1
ATOM 670 O O . ASP A 1 83 ? 7.652 -8.952 -11.541 1.00 95.88 83 ASP A O 1
ATOM 674 N N . ASP A 1 84 ? 6.729 -10.974 -11.246 1.00 94.56 84 ASP A N 1
ATOM 675 C CA . ASP A 1 84 ? 7.793 -11.744 -11.907 1.00 94.56 84 ASP A CA 1
ATOM 676 C C . ASP A 1 84 ? 7.957 -11.414 -13.400 1.00 94.56 84 ASP A C 1
ATOM 678 O O . ASP A 1 84 ? 8.993 -11.720 -13.998 1.00 94.56 84 ASP A O 1
ATOM 682 N N . GLN A 1 85 ? 6.959 -10.763 -13.999 1.00 94.88 85 GLN A N 1
ATOM 683 C CA . GLN A 1 85 ? 6.963 -10.296 -15.381 1.00 94.88 85 GLN A CA 1
ATOM 684 C C . GLN A 1 85 ? 7.259 -8.790 -15.487 1.00 94.88 85 GLN A C 1
ATOM 686 O O . GLN A 1 85 ? 7.172 -8.224 -16.580 1.00 94.88 85 GLN A O 1
ATOM 691 N N . SER A 1 86 ? 7.643 -8.149 -14.377 1.00 96.69 86 SER A N 1
ATOM 692 C CA . SER A 1 86 ? 7.874 -6.708 -14.260 1.00 96.69 86 SER A CA 1
ATOM 693 C C . SER A 1 86 ? 6.642 -5.855 -14.583 1.00 96.69 86 SER A C 1
ATOM 695 O O . SER A 1 86 ? 6.788 -4.686 -14.937 1.00 96.69 86 SER A O 1
ATOM 697 N N . ASN A 1 87 ? 5.429 -6.396 -14.463 1.00 96.00 87 ASN A N 1
ATOM 698 C CA . ASN A 1 87 ? 4.211 -5.601 -14.590 1.00 96.00 87 ASN A CA 1
ATOM 699 C C . ASN A 1 87 ? 3.858 -4.983 -13.236 1.00 96.00 87 ASN A C 1
ATOM 701 O O . ASN A 1 87 ? 3.982 -5.636 -12.201 1.00 96.00 87 ASN A O 1
ATOM 705 N N . LEU A 1 88 ? 3.405 -3.726 -13.245 1.00 96.81 88 LEU A N 1
ATOM 706 C CA . LEU A 1 88 ? 2.911 -3.053 -12.044 1.00 96.81 88 LEU A CA 1
ATOM 707 C C . LEU A 1 88 ? 1.692 -3.816 -11.516 1.00 96.81 88 LEU A C 1
ATOM 709 O O . LEU A 1 88 ? 0.749 -4.027 -12.272 1.00 96.81 88 LEU A O 1
ATOM 713 N N . VAL A 1 89 ? 1.722 -4.230 -10.258 1.00 95.69 89 VAL A N 1
ATOM 714 C CA . VAL A 1 89 ? 0.613 -4.906 -9.565 1.00 95.69 89 VAL A CA 1
ATOM 715 C C . VAL A 1 89 ? -0.281 -3.883 -8.880 1.00 95.69 89 VAL A C 1
ATOM 717 O O . VAL A 1 89 ? -1.492 -3.957 -8.975 1.00 95.69 89 VAL A O 1
ATOM 720 N N . GLY A 1 90 ? 0.320 -2.878 -8.254 1.00 96.56 90 GLY A N 1
ATOM 721 C CA . GLY A 1 90 ? -0.403 -1.812 -7.577 1.00 96.56 90 GLY A CA 1
ATOM 722 C C . GLY A 1 90 ? 0.553 -0.900 -6.828 1.00 96.56 90 GLY A C 1
ATOM 723 O O . GLY A 1 90 ? 1.784 -1.027 -6.943 1.00 96.56 90 GLY A O 1
ATOM 724 N N . THR A 1 91 ? -0.004 0.019 -6.047 1.00 97.81 91 THR A N 1
ATOM 725 C CA . THR A 1 91 ? 0.781 0.904 -5.185 1.00 97.81 91 THR A CA 1
ATOM 726 C C . THR A 1 91 ? 0.231 0.965 -3.772 1.00 97.81 91 THR A C 1
ATOM 728 O O . THR A 1 91 ? -0.965 0.819 -3.557 1.00 97.81 91 THR A O 1
ATOM 731 N N . THR A 1 92 ? 1.104 1.205 -2.796 1.00 98.19 92 THR A N 1
ATOM 732 C CA . THR A 1 92 ? 0.697 1.598 -1.447 1.00 98.19 92 THR A CA 1
ATOM 733 C C . THR A 1 92 ? 1.084 3.040 -1.167 1.00 98.19 92 THR A C 1
ATOM 735 O O . THR A 1 92 ? 2.098 3.541 -1.661 1.00 98.19 92 THR A O 1
ATOM 738 N N . SER A 1 93 ? 0.285 3.722 -0.354 1.00 98.19 93 SER A N 1
ATOM 739 C CA . SER A 1 93 ? 0.578 5.072 0.123 1.00 98.19 93 SER A CA 1
ATOM 740 C C . SER A 1 93 ? 0.046 5.280 1.543 1.00 98.19 93 SER A C 1
ATOM 742 O O . SER A 1 93 ? -0.937 4.640 1.925 1.00 98.19 93 SER A O 1
ATOM 744 N N . PRO A 1 94 ? 0.669 6.152 2.355 1.00 97.81 94 PRO A N 1
ATOM 745 C CA . PRO A 1 94 ? 0.102 6.523 3.641 1.00 97.81 94 PRO A CA 1
ATOM 746 C C . PRO A 1 94 ? -1.248 7.213 3.458 1.00 97.81 94 PRO A C 1
ATOM 748 O O . PRO A 1 94 ? -1.389 8.125 2.641 1.00 97.81 94 PRO A O 1
ATOM 751 N N . ALA A 1 95 ? -2.210 6.802 4.270 1.00 97.19 95 ALA A N 1
ATOM 752 C CA . ALA A 1 95 ? -3.512 7.428 4.400 1.00 97.19 95 ALA A CA 1
ATOM 753 C C . ALA A 1 95 ? -3.758 7.802 5.866 1.00 97.19 95 ALA A C 1
ATOM 755 O O . ALA A 1 95 ? -2.970 7.499 6.765 1.00 97.19 95 ALA A O 1
ATOM 756 N N . SER A 1 96 ? -4.860 8.495 6.111 1.00 95.94 96 SER A N 1
ATOM 757 C CA . SER A 1 96 ? -5.330 8.855 7.440 1.00 95.94 96 SER A CA 1
ATOM 758 C C . SER A 1 96 ? -6.609 8.099 7.784 1.00 95.94 96 SER A C 1
ATOM 760 O O . SER A 1 96 ? -7.369 7.688 6.909 1.00 95.94 96 SER A O 1
ATOM 762 N N . PHE A 1 97 ? -6.907 7.970 9.078 1.00 96.38 97 PHE A N 1
ATOM 763 C CA . PHE A 1 97 ? -8.182 7.403 9.529 1.00 96.38 97 PHE A CA 1
ATOM 764 C C . PHE A 1 97 ? -9.393 8.162 8.956 1.00 96.38 97 PHE A C 1
ATOM 766 O O . PHE A 1 97 ? -10.437 7.574 8.686 1.00 96.38 97 PHE A O 1
ATOM 773 N N . THR A 1 98 ? -9.239 9.467 8.717 1.00 96.06 98 THR A N 1
ATOM 774 C CA . THR A 1 98 ? -10.271 10.316 8.114 1.00 96.06 98 THR A CA 1
ATOM 775 C C . THR A 1 98 ? -10.490 10.070 6.623 1.00 96.06 98 THR A C 1
ATOM 777 O O . THR A 1 98 ? -11.539 10.465 6.118 1.00 96.06 98 THR A O 1
ATOM 780 N N . ASP A 1 99 ? -9.557 9.401 5.939 1.00 96.44 99 ASP A N 1
ATOM 781 C CA . ASP A 1 99 ? -9.719 9.000 4.535 1.00 96.44 99 ASP A CA 1
ATOM 782 C C . ASP A 1 99 ? -10.580 7.735 4.391 1.00 96.44 99 ASP A C 1
ATOM 784 O O . ASP A 1 99 ? -11.082 7.451 3.306 1.00 96.44 99 ASP A O 1
ATOM 788 N N . LEU A 1 100 ? -10.795 6.985 5.481 1.00 97.88 100 LEU A N 1
ATOM 789 C CA . LEU A 1 100 ? -11.645 5.795 5.469 1.00 97.88 100 LEU A CA 1
ATOM 790 C C . LEU A 1 100 ? -13.114 6.163 5.204 1.00 97.88 100 LEU A C 1
ATOM 792 O O . LEU A 1 100 ? -13.579 7.218 5.648 1.00 97.88 100 LEU A O 1
ATOM 796 N N . PRO A 1 101 ? -13.919 5.268 4.609 1.00 98.12 101 PRO A N 1
ATOM 797 C CA . PRO A 1 101 ? -15.359 5.474 4.511 1.00 98.12 101 PRO A CA 1
ATOM 798 C C . PRO A 1 101 ? -15.999 5.716 5.885 1.00 98.12 101 PRO A C 1
ATOM 800 O O . PRO A 1 101 ? -15.687 5.047 6.871 1.00 98.12 101 PRO A O 1
ATOM 803 N N . ALA A 1 102 ? -16.965 6.635 5.961 1.00 97.81 102 ALA A N 1
ATOM 804 C CA . ALA A 1 102 ? -17.567 7.036 7.238 1.00 97.81 102 ALA A CA 1
ATOM 805 C C . ALA A 1 102 ? -18.210 5.865 8.014 1.00 97.81 102 ALA A C 1
ATOM 807 O O . ALA A 1 102 ? -18.296 5.896 9.242 1.00 97.81 102 ALA A O 1
ATOM 808 N N . ALA A 1 103 ? -18.690 4.832 7.311 1.00 97.38 103 ALA A N 1
ATOM 809 C CA . ALA A 1 103 ? -19.202 3.613 7.937 1.00 97.38 103 ALA A CA 1
ATOM 810 C C . ALA A 1 103 ? -18.093 2.806 8.632 1.00 97.38 103 ALA A C 1
ATOM 812 O O . ALA A 1 103 ? -18.308 2.337 9.752 1.00 97.38 103 ALA A O 1
ATOM 813 N N . ALA A 1 104 ? -16.915 2.717 8.010 1.00 97.94 104 ALA A N 1
ATOM 814 C CA . ALA A 1 104 ? -15.747 2.054 8.568 1.00 97.94 104 ALA A CA 1
ATOM 815 C C . ALA A 1 104 ? -15.195 2.808 9.778 1.00 97.94 104 ALA A C 1
ATOM 817 O O . ALA A 1 104 ? -14.972 2.185 10.812 1.00 97.94 104 ALA A O 1
ATOM 818 N N . GLN A 1 105 ? -15.093 4.143 9.699 1.00 97.88 105 GLN A N 1
ATOM 819 C CA . GLN A 1 105 ? -14.690 4.977 10.839 1.00 97.88 105 GLN A CA 1
ATOM 820 C C . GLN A 1 105 ? -15.559 4.666 12.068 1.00 97.88 105 GLN A C 1
ATOM 822 O O . GLN A 1 105 ? -15.054 4.223 13.096 1.00 97.88 105 GLN A O 1
ATOM 827 N N . ARG A 1 106 ? -16.893 4.737 11.927 1.00 97.19 106 ARG A N 1
ATOM 828 C CA . ARG A 1 106 ? -17.837 4.404 13.013 1.00 97.19 106 ARG A CA 1
ATOM 829 C C . ARG A 1 106 ? -17.768 2.948 13.472 1.00 97.19 106 ARG A C 1
ATOM 831 O O . ARG A 1 106 ? -18.130 2.644 14.609 1.00 97.19 106 ARG A O 1
ATOM 838 N N . ASN A 1 107 ? -17.431 2.013 12.586 1.00 97.25 107 ASN A N 1
ATOM 839 C CA . ASN A 1 107 ? -17.255 0.618 12.974 1.00 97.25 107 ASN A CA 1
ATOM 840 C C . ASN A 1 107 ? -16.024 0.484 13.877 1.00 97.25 107 ASN A C 1
ATOM 842 O O . ASN A 1 107 ? -16.159 -0.002 14.998 1.00 97.25 107 ASN A O 1
ATOM 846 N N . ILE A 1 108 ? -14.877 0.992 13.434 1.00 96.75 108 ILE A N 1
ATOM 847 C CA . ILE A 1 108 ? -13.608 0.872 14.150 1.00 96.75 108 ILE A CA 1
ATOM 848 C C . ILE A 1 108 ? -13.662 1.628 15.485 1.00 96.75 108 ILE A C 1
ATOM 850 O O . ILE A 1 108 ? -13.300 1.069 16.516 1.00 96.75 108 ILE A O 1
ATOM 854 N N . GLU A 1 109 ? -14.216 2.843 15.502 1.00 95.62 109 GLU A N 1
ATOM 855 C CA . GLU A 1 109 ? -14.396 3.657 16.715 1.00 95.62 109 GLU A CA 1
ATOM 856 C C . GLU A 1 109 ? -15.159 2.941 17.837 1.00 95.62 109 GLU A C 1
ATOM 858 O O . GLU A 1 109 ? -14.915 3.189 19.017 1.00 95.62 109 GLU A O 1
ATOM 863 N N . ARG A 1 110 ? -16.111 2.070 17.477 1.00 95.31 110 ARG A N 1
ATOM 864 C CA . ARG A 1 110 ? -16.934 1.335 18.447 1.00 95.31 110 ARG A CA 1
ATOM 865 C C . ARG A 1 110 ? -16.238 0.107 19.022 1.00 95.31 110 ARG A C 1
ATOM 867 O O . ARG A 1 110 ? -16.602 -0.301 20.121 1.00 95.31 110 ARG A O 1
ATOM 874 N N . HIS A 1 111 ? -15.291 -0.479 18.293 1.00 94.50 111 HIS A N 1
ATOM 875 C CA . HIS A 1 111 ? -14.691 -1.771 18.643 1.00 94.50 111 HIS A CA 1
ATOM 876 C C . HIS A 1 111 ? -13.231 -1.671 19.090 1.00 94.50 111 HIS A C 1
ATOM 878 O O . HIS A 1 111 ? -12.732 -2.606 19.698 1.00 94.50 111 HIS A O 1
ATOM 884 N N . PHE A 1 112 ? -12.546 -0.556 18.827 1.00 94.38 112 PHE A N 1
ATOM 885 C CA . PHE A 1 112 ? -11.124 -0.404 19.134 1.00 94.38 112 PHE A CA 1
ATOM 886 C C . PHE A 1 112 ? -10.878 0.913 19.866 1.00 94.38 112 PHE A C 1
ATOM 888 O O . PHE A 1 112 ? -11.471 1.934 19.537 1.00 94.38 112 PHE A O 1
ATOM 895 N N . LYS A 1 113 ? -10.007 0.918 20.882 1.00 86.31 113 LYS A N 1
ATOM 896 C CA . LYS A 1 113 ? -9.789 2.100 21.746 1.00 86.31 113 LYS A CA 1
ATOM 897 C C . LYS A 1 113 ? -8.664 3.018 21.265 1.00 86.31 113 LYS A C 1
ATOM 899 O O . LYS A 1 113 ? -8.682 4.207 21.564 1.00 86.31 113 LYS A O 1
ATOM 904 N N . ASN A 1 114 ? -7.696 2.481 20.527 1.00 83.19 114 ASN A N 1
ATOM 905 C CA . ASN A 1 114 ? -6.483 3.173 20.079 1.00 83.19 114 ASN A CA 1
ATOM 906 C C . ASN A 1 114 ? -6.497 3.518 18.579 1.00 83.19 114 ASN A C 1
ATOM 908 O O . ASN A 1 114 ? -5.444 3.731 17.988 1.00 83.19 114 ASN A O 1
ATOM 912 N N . TYR A 1 115 ? -7.678 3.587 17.960 1.00 89.44 115 TYR A N 1
ATOM 913 C CA . TYR A 1 115 ? -7.822 3.831 16.520 1.00 89.44 115 TYR A CA 1
ATOM 914 C C . TYR A 1 115 ? -7.301 5.201 16.058 1.00 89.44 115 TYR A C 1
ATOM 916 O O . TYR A 1 115 ? -7.001 5.376 14.884 1.00 89.44 115 TYR A O 1
ATOM 924 N N . LYS A 1 116 ? -7.203 6.187 16.960 1.00 86.88 116 LYS A N 1
ATOM 925 C CA . LYS A 1 116 ? -6.779 7.556 16.616 1.00 86.88 116 LYS A CA 1
ATOM 926 C C . LYS A 1 116 ? -5.314 7.647 16.199 1.00 86.88 116 LYS A C 1
ATOM 928 O O . LYS A 1 116 ? -4.977 8.515 15.404 1.00 86.88 116 LYS A O 1
ATOM 933 N N . ASP A 1 117 ? -4.490 6.745 16.722 1.00 88.19 117 ASP A N 1
ATOM 934 C CA . ASP A 1 117 ? -3.061 6.653 16.417 1.00 88.19 117 ASP A CA 1
ATOM 935 C C . ASP A 1 117 ? -2.775 5.510 15.428 1.00 88.19 117 ASP A C 1
ATOM 937 O O . ASP A 1 117 ? -1.630 5.086 15.283 1.00 88.19 117 ASP A O 1
ATOM 941 N N . ALA A 1 118 ? -3.815 4.962 14.789 1.00 93.38 118 ALA A N 1
ATOM 942 C CA . ALA A 1 118 ? -3.665 3.859 13.854 1.00 93.38 118 ALA A CA 1
ATOM 943 C C . ALA A 1 118 ? -2.906 4.309 12.602 1.00 93.38 118 ALA A C 1
ATOM 945 O O . ALA A 1 118 ? -3.240 5.326 11.985 1.00 93.38 118 ALA A O 1
ATOM 946 N N . THR A 1 119 ? -1.921 3.512 12.194 1.00 96.25 119 THR A N 1
ATOM 947 C CA . THR A 1 119 ? -1.314 3.649 10.870 1.00 96.25 119 THR A CA 1
ATOM 948 C C . THR A 1 119 ? -2.336 3.196 9.838 1.00 96.25 119 THR A C 1
ATOM 950 O O . THR A 1 119 ? -2.911 2.114 9.971 1.00 96.25 119 THR A O 1
ATOM 953 N N . VAL A 1 120 ? -2.557 4.008 8.803 1.00 97.81 120 VAL A N 1
ATOM 954 C CA . VAL A 1 120 ? -3.420 3.638 7.680 1.00 97.81 120 VAL A CA 1
ATOM 955 C C . VAL A 1 120 ? -2.600 3.625 6.399 1.00 97.81 120 VAL A C 1
ATOM 957 O O . VAL A 1 120 ? -1.897 4.585 6.080 1.00 97.81 120 VAL A O 1
ATOM 960 N N . VAL A 1 121 ? -2.700 2.529 5.658 1.00 97.88 121 VAL A N 1
ATOM 961 C CA . VAL A 1 121 ? -2.084 2.354 4.343 1.00 97.88 121 VAL A CA 1
ATOM 962 C C . VAL A 1 121 ? -3.198 2.167 3.329 1.00 97.88 121 VAL A C 1
ATOM 964 O O . VAL A 1 121 ? -4.067 1.325 3.522 1.00 97.88 121 VAL A O 1
ATOM 967 N N . PHE A 1 122 ? -3.183 2.940 2.253 1.00 98.19 122 PHE A N 1
ATOM 968 C CA . PHE A 1 122 ? -4.060 2.721 1.112 1.00 98.19 122 PHE A CA 1
ATOM 969 C C . PHE A 1 122 ? -3.326 1.902 0.056 1.00 98.19 122 PHE A C 1
ATOM 971 O O . PHE A 1 122 ? -2.206 2.262 -0.309 1.00 98.19 122 PHE A O 1
ATOM 978 N N . PHE A 1 123 ? -3.949 0.824 -0.411 1.00 97.69 123 PHE A N 1
ATOM 979 C CA . PHE A 1 123 ? -3.543 0.058 -1.580 1.00 97.69 123 PHE A CA 1
ATOM 980 C C . PHE A 1 123 ? -4.447 0.420 -2.761 1.00 97.69 123 PHE A C 1
ATOM 982 O O . PHE A 1 123 ? -5.665 0.284 -2.663 1.00 97.69 123 PHE A O 1
ATOM 989 N N . ASP A 1 124 ? -3.818 0.877 -3.839 1.00 96.62 124 ASP A N 1
ATOM 990 C CA . ASP A 1 124 ? -4.415 1.203 -5.136 1.00 96.62 124 ASP A CA 1
ATOM 991 C C . ASP A 1 124 ? -4.043 0.085 -6.114 1.00 96.62 124 ASP A C 1
ATOM 993 O O . ASP A 1 124 ? -2.853 -0.098 -6.424 1.00 96.62 124 ASP A O 1
ATOM 997 N N . ASP A 1 125 ? -5.033 -0.703 -6.526 1.00 94.50 125 ASP A N 1
ATOM 998 C CA . ASP A 1 125 ? -4.829 -1.851 -7.408 1.00 94.50 125 ASP A CA 1
ATOM 999 C C . ASP A 1 125 ? -4.562 -1.402 -8.853 1.00 94.50 125 ASP A C 1
ATOM 1001 O O . ASP A 1 125 ? -5.156 -0.446 -9.350 1.00 94.50 125 ASP A O 1
ATOM 1005 N N . ASN A 1 126 ? -3.691 -2.108 -9.578 1.00 93.25 126 ASN A N 1
ATOM 1006 C CA . ASN A 1 126 ? -3.587 -1.906 -11.020 1.00 93.25 126 ASN A CA 1
ATOM 1007 C C . ASN A 1 126 ? -4.522 -2.869 -11.752 1.00 93.25 126 ASN A C 1
ATOM 1009 O O . ASN A 1 126 ? -4.140 -3.998 -12.052 1.00 93.25 126 ASN A O 1
ATOM 1013 N N . GLU A 1 127 ? -5.677 -2.382 -12.207 1.00 86.81 127 GLU A N 1
ATOM 1014 C CA . GLU A 1 127 ? -6.698 -3.252 -12.815 1.00 86.81 127 GLU A CA 1
ATOM 1015 C C . GLU A 1 127 ? -6.336 -3.779 -14.217 1.00 86.81 127 GLU A C 1
ATOM 1017 O O . GLU A 1 127 ? -7.154 -4.425 -14.889 1.00 86.81 127 GLU A O 1
ATOM 1022 N N . PHE A 1 128 ? -5.137 -3.457 -14.709 1.00 86.06 128 PHE A N 1
ATOM 1023 C CA . PHE A 1 128 ? -4.533 -4.058 -15.898 1.00 86.06 128 PHE A CA 1
ATOM 1024 C C . PHE A 1 128 ? -3.627 -5.255 -15.574 1.00 86.06 128 PHE A C 1
ATOM 1026 O O . PHE A 1 128 ?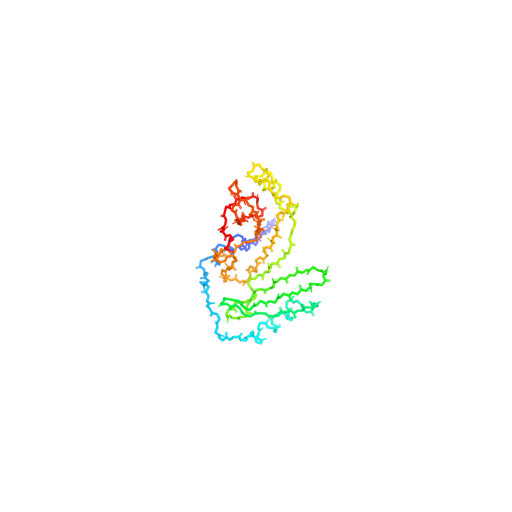 -3.176 -5.932 -16.500 1.00 86.06 128 PHE A O 1
ATOM 1033 N N . ASN A 1 129 ? -3.372 -5.523 -14.295 1.00 87.69 129 ASN A N 1
ATOM 1034 C CA . ASN A 1 129 ? -2.673 -6.698 -13.796 1.00 87.69 129 ASN A CA 1
ATOM 1035 C C . ASN A 1 129 ? -3.685 -7.706 -13.208 1.00 87.69 129 ASN A C 1
ATOM 1037 O O . ASN A 1 129 ? -4.815 -7.357 -12.894 1.00 87.69 129 ASN A O 1
ATOM 1041 N N . GLN A 1 130 ? -3.307 -8.982 -13.160 1.00 86.44 130 GLN A N 1
ATOM 1042 C CA . GLN A 1 130 ? -4.104 -10.097 -12.621 1.00 86.44 130 GLN A CA 1
ATOM 1043 C C . GLN A 1 130 ? -3.337 -10.880 -11.539 1.00 86.44 130 GLN A C 1
ATOM 1045 O O . GLN A 1 130 ? -3.740 -11.984 -11.162 1.00 86.44 130 GLN A O 1
ATOM 1050 N N . THR A 1 131 ? -2.166 -10.383 -11.146 1.00 89.81 131 THR A N 1
ATOM 1051 C CA . THR A 1 131 ? -1.326 -10.946 -10.096 1.00 89.81 131 THR A CA 1
ATOM 1052 C C . THR A 1 131 ? -1.880 -10.483 -8.758 1.00 89.81 131 THR A C 1
ATOM 1054 O O . THR A 1 131 ? -1.922 -9.285 -8.504 1.00 89.81 131 THR A O 1
ATOM 1057 N N . ASN A 1 132 ? -2.249 -11.431 -7.897 1.00 90.81 132 ASN A N 1
ATOM 1058 C CA . ASN A 1 132 ? -2.692 -11.126 -6.538 1.00 90.81 132 ASN A CA 1
ATOM 1059 C C . ASN A 1 132 ? -1.620 -10.360 -5.748 1.00 90.81 132 ASN A C 1
ATOM 1061 O O . ASN A 1 132 ? -0.419 -10.459 -6.021 1.00 90.81 132 ASN A O 1
ATOM 1065 N N . MET A 1 133 ? -2.046 -9.659 -4.702 1.00 91.69 133 MET A N 1
ATOM 1066 C CA . MET A 1 133 ? -1.151 -8.905 -3.835 1.00 91.69 133 MET A CA 1
ATOM 1067 C C . MET A 1 133 ? -0.873 -9.655 -2.526 1.00 91.69 133 MET A C 1
ATOM 1069 O O . MET A 1 133 ? -1.749 -10.335 -1.998 1.00 91.69 133 MET A O 1
ATOM 1073 N N . ILE A 1 134 ? 0.341 -9.509 -1.974 1.00 92.00 134 ILE A N 1
ATOM 1074 C CA . ILE A 1 134 ? 0.672 -9.953 -0.609 1.00 92.00 134 ILE A CA 1
ATOM 1075 C C . ILE A 1 134 ? 1.078 -8.750 0.244 1.00 92.00 134 ILE A C 1
ATOM 1077 O O . ILE A 1 134 ? 2.031 -8.036 -0.077 1.00 92.00 134 ILE A O 1
ATOM 1081 N N . ILE A 1 135 ? 0.365 -8.517 1.345 1.00 90.75 135 ILE A N 1
ATOM 1082 C CA . ILE A 1 135 ? 0.696 -7.493 2.351 1.00 90.75 135 ILE A CA 1
ATOM 1083 C C . ILE A 1 135 ? 0.516 -8.144 3.724 1.00 90.75 135 ILE A C 1
ATOM 1085 O O . ILE A 1 135 ? -0.365 -8.974 3.914 1.00 90.75 135 ILE A O 1
ATOM 1089 N N . TYR A 1 136 ? 1.400 -7.839 4.677 1.00 91.62 136 TYR A N 1
ATOM 1090 C CA . TYR A 1 136 ? 1.419 -8.459 6.014 1.00 91.62 136 TYR A CA 1
ATOM 1091 C C . TYR A 1 136 ? 1.518 -9.999 6.005 1.00 91.62 136 TYR A C 1
ATOM 1093 O O . TYR A 1 136 ? 1.223 -10.652 6.999 1.00 91.62 136 TYR A O 1
ATOM 1101 N N . GLY A 1 137 ? 1.986 -10.584 4.897 1.00 89.56 137 GLY A N 1
ATOM 1102 C CA . GLY A 1 137 ? 2.098 -12.034 4.725 1.00 89.56 137 GLY A CA 1
ATOM 1103 C C . GLY A 1 137 ? 0.803 -12.730 4.304 1.00 89.56 137 GLY A C 1
ATOM 1104 O O . GLY A 1 137 ? 0.841 -13.940 4.106 1.00 89.56 137 GLY A O 1
ATOM 1105 N N . GLU A 1 138 ? -0.286 -11.984 4.120 1.00 91.12 138 GLU A N 1
ATOM 1106 C CA . GLU A 1 138 ? -1.565 -12.500 3.639 1.00 91.12 138 GLU A CA 1
ATOM 1107 C C . GLU A 1 138 ? -1.767 -12.114 2.171 1.00 91.12 138 GLU A C 1
ATOM 1109 O O . GLU A 1 138 ? -1.570 -10.959 1.775 1.00 91.12 138 GLU A O 1
ATOM 1114 N N . GLU A 1 139 ? -2.130 -13.103 1.356 1.00 90.69 139 GLU A N 1
ATOM 1115 C CA . GLU A 1 139 ? -2.492 -12.905 -0.046 1.00 90.69 139 GLU A CA 1
ATOM 1116 C C . GLU A 1 139 ? -3.942 -12.437 -0.122 1.00 90.69 139 GLU A C 1
ATOM 1118 O O . GLU A 1 139 ? -4.825 -12.992 0.535 1.00 90.69 139 GLU A O 1
ATOM 1123 N N . PHE A 1 140 ? -4.202 -11.411 -0.922 1.00 88.25 140 PHE A N 1
ATOM 1124 C CA . PHE A 1 140 ? -5.552 -10.939 -1.167 1.00 88.25 140 PHE A CA 1
ATOM 1125 C C . PHE A 1 140 ? -5.755 -10.586 -2.627 1.00 88.25 140 PHE A C 1
ATOM 1127 O O . PHE A 1 140 ? -4.826 -10.285 -3.377 1.00 88.25 140 PHE A O 1
ATOM 1134 N N . GLU A 1 141 ? -7.021 -10.661 -3.001 1.00 80.38 141 GLU A N 1
ATOM 1135 C CA . GLU A 1 141 ? -7.466 -10.389 -4.347 1.00 80.38 141 GLU A CA 1
ATOM 1136 C C . GLU A 1 141 ? -7.836 -8.918 -4.516 1.00 80.38 141 GLU A C 1
ATOM 1138 O O . GLU A 1 141 ? -8.579 -8.363 -3.706 1.00 80.38 141 GLU A O 1
ATOM 1143 N N . ASP A 1 142 ? -7.313 -8.368 -5.608 1.00 65.75 142 ASP A N 1
ATOM 1144 C CA . ASP A 1 142 ? -7.660 -7.155 -6.347 1.00 65.75 142 ASP A CA 1
ATOM 1145 C C . ASP A 1 142 ? -8.939 -6.452 -5.888 1.00 65.75 142 ASP A C 1
ATOM 1147 O O . ASP A 1 142 ? -10.054 -6.834 -6.252 1.00 65.75 142 ASP A O 1
ATOM 1151 N N . GLU A 1 143 ? -8.741 -5.381 -5.132 1.00 84.25 143 GLU A N 1
ATOM 1152 C CA . GLU A 1 143 ? -9.625 -4.231 -4.996 1.00 84.25 143 GLU A CA 1
ATOM 1153 C C . GLU A 1 143 ? -8.844 -3.153 -4.238 1.00 84.25 143 GLU A C 1
ATOM 1155 O O . GLU A 1 143 ? -7.942 -3.453 -3.445 1.00 84.25 143 GLU A O 1
ATOM 1160 N N . ASP A 1 144 ? -9.204 -1.896 -4.458 1.00 94.69 144 ASP A N 1
ATOM 1161 C CA . ASP A 1 144 ? -8.687 -0.800 -3.652 1.00 94.69 144 ASP A CA 1
ATOM 1162 C C . ASP A 1 144 ? -9.103 -1.015 -2.197 1.00 94.69 144 ASP A C 1
ATOM 1164 O O . ASP A 1 144 ? -10.283 -1.201 -1.877 1.00 94.69 144 ASP A O 1
ATOM 1168 N N . ASN A 1 145 ? -8.128 -0.999 -1.299 1.00 96.69 145 ASN A N 1
ATOM 1169 C CA . ASN A 1 145 ? -8.356 -1.300 0.104 1.00 96.69 145 ASN A CA 1
ATOM 1170 C C . ASN A 1 145 ? -7.520 -0.387 0.989 1.00 96.69 145 ASN A C 1
ATOM 1172 O O . ASN A 1 145 ? -6.374 -0.061 0.685 1.00 96.69 145 ASN A O 1
ATOM 1176 N N . TYR A 1 146 ? -8.070 -0.038 2.145 1.00 97.94 146 TYR A N 1
ATOM 1177 C CA . TYR A 1 146 ? -7.278 0.490 3.242 1.00 97.94 146 TYR A CA 1
ATOM 1178 C C . TYR A 1 146 ? -6.905 -0.637 4.201 1.00 97.94 146 TYR A C 1
ATOM 1180 O O . TYR A 1 146 ? -7.713 -1.515 4.505 1.00 97.94 146 TYR A O 1
ATOM 1188 N N . PHE A 1 147 ? -5.696 -0.565 4.733 1.00 97.81 147 PHE A N 1
ATOM 1189 C CA . PHE A 1 147 ? -5.209 -1.403 5.813 1.00 97.81 147 PHE A CA 1
ATOM 1190 C C . PHE A 1 147 ? -4.974 -0.528 7.035 1.00 97.81 147 PHE A C 1
ATOM 1192 O O . PHE A 1 147 ? -4.270 0.478 6.959 1.00 97.81 147 PHE A O 1
ATOM 1199 N N . VAL A 1 148 ? -5.602 -0.890 8.150 1.00 97.81 148 VAL A N 1
ATOM 1200 C CA . VAL A 1 148 ? -5.546 -0.140 9.406 1.00 97.81 148 VAL A CA 1
ATOM 1201 C C . VAL A 1 148 ? -4.819 -0.985 10.439 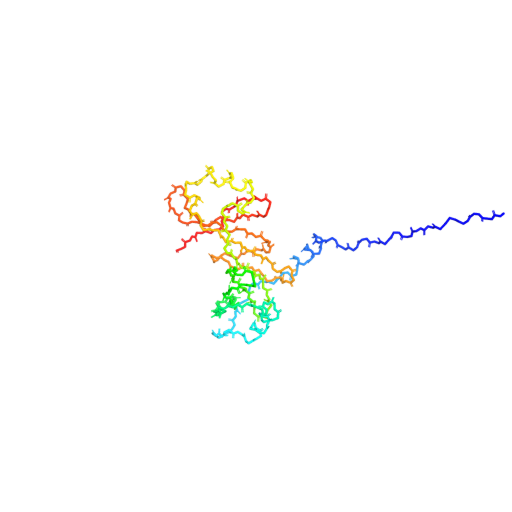1.00 97.81 148 VAL A C 1
ATOM 1203 O O . VAL A 1 148 ? -5.335 -2.014 10.877 1.00 97.81 148 VAL A O 1
ATOM 1206 N N . GLU A 1 149 ? -3.630 -0.546 10.838 1.00 96.56 149 GLU A N 1
ATOM 1207 C CA . GLU A 1 149 ? -2.853 -1.172 11.905 1.00 96.56 149 GLU A CA 1
ATOM 1208 C C . GLU A 1 149 ? -3.304 -0.623 13.260 1.00 96.56 149 GLU A C 1
ATOM 1210 O O . GLU A 1 149 ? -3.217 0.579 13.524 1.00 96.56 149 GLU A O 1
ATOM 1215 N N . LEU A 1 150 ? -3.780 -1.498 14.144 1.00 94.94 150 LEU A N 1
ATOM 1216 C CA . LEU A 1 150 ? -4.217 -1.116 15.487 1.00 94.94 150 LEU A CA 1
ATOM 1217 C C . LEU A 1 150 ? -4.009 -2.255 16.489 1.00 94.94 150 LEU A C 1
ATOM 1219 O O . LEU A 1 150 ? -3.358 -3.253 16.190 1.00 94.94 150 LEU A O 1
ATOM 1223 N N . ARG A 1 151 ? -4.523 -2.097 17.714 1.00 92.69 151 ARG A N 1
ATOM 1224 C CA . ARG A 1 151 ? -4.499 -3.157 18.728 1.00 92.69 151 ARG A CA 1
ATOM 1225 C C . ARG A 1 151 ? -5.917 -3.602 19.047 1.00 92.69 151 ARG A C 1
ATOM 1227 O O . ARG A 1 151 ? -6.797 -2.759 19.195 1.00 92.69 151 ARG A O 1
ATOM 1234 N N . ASP A 1 152 ? -6.119 -4.908 19.158 1.00 90.75 152 ASP A N 1
ATOM 1235 C CA . ASP A 1 152 ? -7.389 -5.469 19.614 1.00 90.75 152 ASP A CA 1
ATOM 1236 C C . ASP A 1 152 ? -7.659 -5.146 21.099 1.00 90.75 152 ASP A C 1
ATOM 1238 O O . ASP A 1 152 ? -6.837 -4.533 21.791 1.00 90.75 152 ASP A O 1
ATOM 1242 N N . ASP A 1 153 ? -8.808 -5.585 21.615 1.00 86.75 153 ASP A N 1
ATOM 1243 C CA . ASP A 1 153 ? -9.191 -5.383 23.020 1.00 86.75 153 ASP A CA 1
ATOM 1244 C C . ASP A 1 153 ? -8.210 -6.003 24.033 1.00 86.75 153 ASP A C 1
ATOM 1246 O O . ASP A 1 153 ? -8.148 -5.561 25.183 1.00 86.75 153 ASP A O 1
ATOM 1250 N N . ASN A 1 154 ? -7.419 -6.994 23.611 1.00 89.44 154 ASN A N 1
ATOM 1251 C CA . ASN A 1 154 ? -6.386 -7.642 24.419 1.00 89.44 154 ASN A CA 1
ATOM 1252 C C . ASN A 1 154 ? -5.009 -6.975 24.256 1.00 89.44 154 ASN A C 1
ATOM 1254 O O . ASN A 1 154 ? -4.025 -7.425 24.845 1.00 89.44 154 ASN A O 1
ATOM 1258 N N . GLY A 1 155 ? -4.914 -5.909 23.458 1.00 88.88 155 GLY A N 1
ATOM 1259 C CA . GLY A 1 155 ? -3.671 -5.208 23.162 1.00 88.88 155 GLY A CA 1
ATOM 1260 C C . GLY A 1 155 ? -2.806 -5.878 22.092 1.00 88.88 155 GLY A C 1
ATOM 1261 O O . GLY A 1 155 ? -1.688 -5.409 21.855 1.00 88.88 155 GLY A O 1
ATOM 1262 N N . LYS A 1 156 ? -3.277 -6.943 21.434 1.00 92.44 156 LYS A N 1
ATOM 1263 C CA . LYS A 1 156 ? -2.557 -7.636 20.360 1.00 92.44 156 LYS A CA 1
ATOM 1264 C C . LYS A 1 156 ? -2.551 -6.770 19.094 1.00 92.44 156 LYS A C 1
ATOM 1266 O O . LYS A 1 156 ? -3.613 -6.284 18.709 1.00 92.44 156 LYS A O 1
ATOM 1271 N N . PRO A 1 157 ? -1.392 -6.549 18.446 1.00 94.25 157 PRO A N 1
ATOM 1272 C CA . PRO A 1 157 ? -1.336 -5.774 17.216 1.00 94.25 157 PRO A CA 1
ATOM 1273 C C . PRO A 1 157 ? -1.933 -6.577 16.050 1.00 94.25 157 PRO A C 1
ATOM 1275 O O . PRO A 1 157 ? -1.559 -7.727 15.812 1.00 94.25 157 PRO A O 1
ATOM 1278 N N . ILE A 1 158 ? -2.878 -5.966 15.344 1.00 96.06 158 ILE A N 1
ATOM 1279 C CA . ILE A 1 158 ? -3.619 -6.567 14.234 1.00 96.06 158 ILE A CA 1
ATOM 1280 C C . ILE A 1 158 ? -3.745 -5.572 13.081 1.00 96.06 158 ILE A C 1
ATOM 1282 O O . ILE A 1 158 ? -3.594 -4.361 13.262 1.00 96.06 158 ILE A O 1
ATOM 1286 N N . VAL A 1 159 ? -4.088 -6.095 11.911 1.00 97.31 159 VAL A N 1
ATOM 1287 C CA . VAL A 1 159 ? -4.442 -5.324 10.723 1.00 97.31 159 VAL A CA 1
ATOM 1288 C C . VAL A 1 159 ? -5.905 -5.579 10.391 1.00 97.31 159 VAL A C 1
ATOM 1290 O O . VAL A 1 159 ? -6.346 -6.728 10.309 1.00 97.31 159 VAL A O 1
ATOM 1293 N N . LEU A 1 160 ? -6.657 -4.504 10.181 1.00 97.38 160 LEU A N 1
ATOM 1294 C CA . LEU A 1 160 ? -7.983 -4.556 9.575 1.00 97.38 160 LEU A CA 1
ATOM 1295 C C . LEU A 1 160 ? -7.878 -4.185 8.101 1.00 97.38 160 LEU A C 1
ATOM 1297 O O . LEU A 1 160 ? -7.168 -3.243 7.755 1.00 97.38 160 LEU A O 1
ATOM 1301 N N . ARG A 1 161 ? -8.628 -4.878 7.250 1.00 97.44 161 ARG A N 1
ATOM 1302 C CA . ARG A 1 161 ? -8.876 -4.476 5.865 1.00 97.44 161 ARG A CA 1
ATOM 1303 C C . ARG A 1 161 ? -10.197 -3.721 5.802 1.00 97.44 161 ARG A C 1
ATOM 1305 O O . ARG A 1 161 ? -11.181 -4.147 6.412 1.00 97.44 161 ARG A O 1
ATOM 1312 N N . VAL A 1 162 ? -10.206 -2.618 5.064 1.00 97.88 162 VAL A N 1
ATOM 1313 C CA . VAL A 1 162 ? -11.375 -1.772 4.842 1.00 97.88 162 VAL A CA 1
ATOM 1314 C C . VAL A 1 162 ? -11.570 -1.553 3.347 1.00 97.88 162 VAL A C 1
ATOM 1316 O O . VAL A 1 162 ? -10.710 -0.952 2.703 1.00 97.88 162 VAL A O 1
ATOM 1319 N N . THR A 1 163 ? -12.703 -2.001 2.808 1.00 96.25 163 THR A N 1
ATOM 1320 C CA . THR A 1 163 ? -13.046 -1.772 1.394 1.00 96.25 163 THR A CA 1
ATOM 1321 C C . THR A 1 163 ? -13.505 -0.330 1.165 1.00 96.25 163 THR A C 1
ATOM 1323 O O . THR A 1 163 ? -13.847 0.385 2.115 1.00 96.25 163 THR A O 1
ATOM 1326 N N . LEU A 1 164 ? -13.583 0.108 -0.094 1.00 94.56 164 LEU A N 1
ATOM 1327 C CA . LEU A 1 164 ? -14.092 1.443 -0.439 1.00 94.56 164 LEU A CA 1
ATOM 1328 C C . LEU A 1 164 ? -15.574 1.649 -0.067 1.00 94.56 164 LEU A C 1
ATOM 1330 O O . LEU A 1 164 ? -16.003 2.776 0.184 1.00 94.56 164 LEU A O 1
ATOM 1334 N N . GLU A 1 165 ? -16.356 0.575 0.042 1.00 95.12 165 GLU A N 1
ATOM 1335 C CA . GLU A 1 165 ? -17.742 0.590 0.530 1.00 95.12 165 GLU A CA 1
ATOM 1336 C C . GLU A 1 165 ? -17.829 0.719 2.062 1.00 95.12 165 GLU A C 1
ATOM 1338 O O . GLU A 1 165 ? -18.907 0.968 2.613 1.00 95.12 165 GLU A O 1
ATOM 1343 N N . GLY A 1 166 ? -16.699 0.592 2.761 1.00 96.19 166 GLY A N 1
ATOM 1344 C CA . GLY A 1 166 ? -16.600 0.717 4.210 1.00 96.19 166 GLY A CA 1
ATOM 1345 C C . GLY A 1 166 ? -16.870 -0.573 4.976 1.00 96.19 166 GLY A C 1
ATOM 1346 O O . GLY A 1 166 ? -17.169 -0.506 6.173 1.00 96.19 166 GLY A O 1
ATOM 1347 N N . GLU A 1 167 ? -16.784 -1.730 4.317 1.00 96.75 167 GLU A N 1
ATOM 1348 C CA . GLU A 1 167 ? -16.774 -3.016 5.009 1.00 96.75 167 GLU A CA 1
ATOM 1349 C C . GLU A 1 167 ? -15.452 -3.170 5.762 1.00 96.75 167 GLU A C 1
ATOM 1351 O O . GLU A 1 167 ? -14.389 -2.928 5.201 1.00 96.75 167 GLU A O 1
ATOM 1356 N N . VAL A 1 168 ? -15.520 -3.547 7.041 1.00 97.56 168 VAL A N 1
ATOM 1357 C CA . VAL A 1 168 ? -14.349 -3.716 7.910 1.00 97.56 168 VAL A CA 1
ATOM 1358 C C . VAL A 1 168 ? -14.222 -5.183 8.277 1.00 97.56 168 VAL A C 1
ATOM 1360 O O . VAL A 1 168 ? -15.119 -5.745 8.907 1.00 97.56 168 VAL A O 1
ATOM 1363 N N . THR A 1 169 ? -13.090 -5.787 7.932 1.00 96.31 169 THR A N 1
ATOM 1364 C CA . THR A 1 169 ? -12.788 -7.190 8.233 1.00 96.31 169 THR A CA 1
ATOM 1365 C C . THR A 1 169 ? -11.422 -7.314 8.891 1.00 96.31 169 THR A C 1
ATOM 1367 O O . THR A 1 169 ? -10.490 -6.599 8.523 1.00 96.31 169 THR A O 1
ATOM 1370 N N . TYR A 1 170 ? -11.271 -8.248 9.832 1.00 96.31 170 TYR A N 1
ATOM 1371 C CA . TYR A 1 170 ? -9.940 -8.673 10.271 1.00 96.31 170 TYR A CA 1
ATOM 1372 C C . TYR A 1 170 ? -9.139 -9.175 9.063 1.00 96.31 170 TYR A C 1
ATOM 1374 O O . TYR A 1 170 ? -9.695 -9.878 8.218 1.00 96.31 170 TYR A O 1
ATOM 1382 N N . PHE A 1 171 ? -7.863 -8.803 8.987 1.00 96.00 171 PHE A N 1
ATOM 1383 C CA . PHE A 1 171 ? -6.984 -9.185 7.888 1.00 96.00 171 PHE A CA 1
ATOM 1384 C C . PHE A 1 171 ? -5.835 -10.071 8.360 1.00 96.00 171 PHE A C 1
ATOM 1386 O O . PHE A 1 171 ? -5.740 -11.214 7.929 1.00 96.00 171 PHE A O 1
ATOM 1393 N N . ALA A 1 172 ? -4.994 -9.567 9.265 1.00 96.12 172 ALA A N 1
ATOM 1394 C CA . ALA A 1 172 ? -3.784 -10.265 9.687 1.00 96.12 172 ALA A CA 1
ATOM 1395 C C . ALA A 1 172 ? -3.372 -9.911 11.121 1.00 96.12 172 ALA A C 1
ATOM 1397 O O . ALA A 1 172 ? -3.754 -8.872 11.666 1.00 96.12 172 ALA A O 1
ATOM 1398 N N . ASP A 1 173 ? -2.527 -10.754 11.708 1.00 94.56 173 ASP A N 1
ATOM 1399 C CA . ASP A 1 173 ? -1.750 -10.415 12.898 1.00 94.56 173 ASP A CA 1
ATOM 1400 C C . ASP A 1 173 ? -0.445 -9.724 12.497 1.00 94.56 173 ASP A C 1
ATOM 1402 O O . ASP A 1 173 ? 0.214 -10.140 11.542 1.00 94.56 173 ASP A O 1
ATOM 1406 N N . ILE A 1 174 ? -0.010 -8.731 13.274 1.00 88.44 174 ILE A N 1
ATOM 1407 C CA . ILE A 1 174 ? 1.341 -8.176 13.128 1.00 88.44 174 ILE A CA 1
ATOM 1408 C C . ILE A 1 174 ? 2.283 -9.024 13.991 1.00 88.44 174 ILE A C 1
ATOM 1410 O O . ILE A 1 174 ? 2.097 -9.115 15.208 1.00 88.44 174 ILE A O 1
ATOM 1414 N N . LYS A 1 175 ? 3.252 -9.687 13.350 1.00 75.12 175 LYS A N 1
ATOM 1415 C CA . LYS A 1 175 ? 4.261 -10.527 14.018 1.00 75.12 175 LYS A CA 1
ATOM 1416 C C . LYS A 1 175 ? 5.366 -9.708 14.672 1.00 75.12 175 LYS A C 1
ATOM 1418 O O . LYS A 1 175 ? 5.740 -8.660 14.103 1.00 75.12 175 LYS A O 1
#

Mean predicted aligned error: 8.12 Å

Radius of gyration: 20.97 Å; Cα contacts (8 Å, |Δi|>4): 315; chains: 1; bounding box: 65×33×76 Å